Protein AF-A0A940AA32-F1 (afdb_monomer_lite)

Radius of gyration: 19.69 Å; chains: 1; bounding box: 41×37×56 Å

Structure (mmCIF, N/CA/C/O backbone):
data_AF-A0A940AA32-F1
#
_entry.id   AF-A0A940AA32-F1
#
loop_
_atom_site.group_PDB
_atom_site.id
_atom_site.type_symbol
_atom_site.label_atom_id
_atom_site.label_alt_id
_atom_site.label_comp_id
_atom_site.label_asym_id
_atom_site.label_entity_id
_atom_site.label_seq_id
_atom_site.pdbx_PDB_ins_code
_atom_site.Cartn_x
_atom_site.Cartn_y
_atom_site.Cartn_z
_atom_site.occupancy
_atom_site.B_iso_or_equiv
_atom_site.auth_seq_id
_atom_site.auth_comp_id
_atom_site.auth_asym_id
_atom_site.auth_atom_id
_atom_site.pdbx_PDB_model_num
ATOM 1 N N . MET A 1 1 ? -14.602 9.322 -2.492 1.00 77.50 1 MET A N 1
ATOM 2 C CA . MET A 1 1 ? -15.240 8.153 -1.862 1.00 77.50 1 MET A CA 1
ATOM 3 C C . MET A 1 1 ? -14.133 7.154 -1.514 1.00 77.50 1 MET A C 1
ATOM 5 O O . MET A 1 1 ? -13.123 7.140 -2.214 1.00 77.50 1 MET A O 1
ATOM 9 N N . TYR A 1 2 ? -14.212 6.485 -0.359 1.00 89.62 2 TYR A N 1
ATOM 10 C CA . TYR A 1 2 ? -13.129 5.637 0.183 1.00 89.62 2 TYR A CA 1
ATOM 11 C C . TYR A 1 2 ? -13.201 4.171 -0.267 1.00 89.62 2 TYR A C 1
ATOM 13 O O . TYR A 1 2 ? -12.246 3.423 -0.088 1.00 89.62 2 TYR A O 1
ATOM 21 N N . ASP A 1 3 ? -14.298 3.790 -0.909 1.00 86.25 3 ASP A N 1
ATOM 22 C CA . ASP A 1 3 ? -14.577 2.501 -1.546 1.00 86.25 3 ASP A CA 1
ATOM 23 C C . ASP A 1 3 ? -13.432 1.971 -2.428 1.00 86.25 3 ASP A C 1
ATOM 25 O O . ASP A 1 3 ? -13.177 0.767 -2.451 1.00 86.25 3 ASP A O 1
ATOM 29 N N . ALA A 1 4 ? -12.670 2.855 -3.081 1.00 89.25 4 ALA A N 1
ATOM 30 C CA . ALA A 1 4 ? -11.488 2.476 -3.857 1.00 89.25 4 ALA A CA 1
ATOM 31 C C . ALA A 1 4 ? -10.455 1.661 -3.051 1.00 89.25 4 ALA A C 1
ATOM 33 O O . ALA A 1 4 ? -9.760 0.831 -3.636 1.00 89.25 4 ALA A O 1
ATOM 34 N N . TYR A 1 5 ? -10.375 1.843 -1.726 1.00 92.25 5 TYR A N 1
ATOM 35 C CA . TYR A 1 5 ? -9.476 1.070 -0.863 1.00 92.25 5 TYR A CA 1
ATOM 36 C C . TYR A 1 5 ? -9.793 -0.429 -0.841 1.00 92.25 5 TYR A C 1
ATOM 38 O O . TYR A 1 5 ? -8.876 -1.228 -0.678 1.00 92.25 5 TYR A O 1
ATOM 46 N N . LEU A 1 6 ? -11.046 -0.834 -1.080 1.00 92.50 6 LEU A N 1
ATOM 47 C CA . LEU A 1 6 ? -11.431 -2.251 -1.097 1.00 92.50 6 LEU A CA 1
ATOM 48 C C . LEU A 1 6 ? -10.811 -3.028 -2.260 1.00 92.50 6 LEU A C 1
ATOM 50 O O . LEU A 1 6 ? -10.697 -4.250 -2.180 1.00 92.50 6 LEU A O 1
ATOM 54 N N . LYS A 1 7 ? -10.370 -2.327 -3.313 1.00 89.31 7 LYS A N 1
ATOM 55 C CA . LYS A 1 7 ? -9.638 -2.924 -4.437 1.00 89.31 7 LYS A CA 1
ATOM 56 C C . LYS A 1 7 ? -8.222 -3.354 -4.042 1.00 89.31 7 LYS A C 1
ATOM 58 O O . LYS A 1 7 ? -7.662 -4.241 -4.675 1.00 89.31 7 LYS A O 1
ATOM 63 N N . TYR A 1 8 ? -7.649 -2.755 -2.998 1.00 90.56 8 TYR A N 1
ATOM 64 C CA . TYR A 1 8 ? -6.286 -3.026 -2.541 1.00 90.56 8 TYR A CA 1
ATOM 65 C C . TYR A 1 8 ? -6.293 -4.003 -1.361 1.00 90.56 8 TYR A C 1
ATOM 67 O O . TYR A 1 8 ? -5.954 -3.655 -0.233 1.00 90.56 8 TYR A O 1
ATOM 75 N N . ASN A 1 9 ? -6.676 -5.247 -1.643 1.00 91.00 9 ASN A N 1
ATOM 76 C CA . ASN A 1 9 ? -6.773 -6.344 -0.671 1.00 91.00 9 ASN A CA 1
ATOM 77 C C . ASN A 1 9 ? -5.493 -6.589 0.155 1.00 91.00 9 ASN A C 1
ATOM 79 O O . ASN A 1 9 ? -5.583 -6.972 1.307 1.00 91.00 9 ASN A O 1
ATOM 83 N N . HIS A 1 10 ? -4.310 -6.343 -0.395 1.00 90.25 10 HIS A N 1
ATOM 84 C CA . HIS A 1 10 ? -3.024 -6.510 0.285 1.00 90.25 10 HIS A CA 1
ATOM 85 C C . HIS A 1 10 ? -2.717 -5.441 1.348 1.00 90.25 10 HIS A C 1
ATOM 87 O O . HIS A 1 10 ? -1.740 -5.584 2.084 1.00 90.25 10 HIS A O 1
ATOM 93 N N . ILE A 1 11 ? -3.513 -4.369 1.440 1.00 93.12 11 ILE A N 1
ATOM 94 C CA . ILE A 1 11 ? -3.323 -3.318 2.442 1.00 93.12 11 ILE A CA 1
ATOM 95 C C . ILE A 1 11 ? -4.120 -3.684 3.701 1.00 93.12 11 ILE A C 1
ATOM 97 O O . ILE A 1 11 ? -5.337 -3.856 3.626 1.00 93.12 11 ILE A O 1
ATOM 101 N N . PRO A 1 12 ? -3.477 -3.767 4.878 1.00 95.38 12 PRO A N 1
ATOM 102 C CA . PRO A 1 12 ? -4.175 -4.113 6.105 1.00 95.38 12 PRO A CA 1
ATOM 103 C C . PRO A 1 12 ? -5.133 -3.001 6.547 1.00 95.38 12 PRO A C 1
ATOM 105 O O . PRO A 1 12 ? -4.855 -1.808 6.379 1.00 95.38 12 PRO A O 1
ATOM 108 N N . LEU A 1 13 ? -6.224 -3.405 7.208 1.00 96.12 13 LEU A N 1
ATOM 109 C CA . LEU A 1 13 ? -7.240 -2.519 7.787 1.00 96.12 13 LEU A CA 1
ATOM 110 C C . LEU A 1 13 ? -6.627 -1.314 8.509 1.00 96.12 13 LEU A C 1
ATOM 112 O O . LEU A 1 13 ? -7.040 -0.179 8.274 1.00 96.12 13 LEU A O 1
ATOM 116 N N . GLY A 1 14 ? -5.677 -1.561 9.414 1.00 97.06 14 GLY A N 1
ATOM 117 C CA . GLY A 1 14 ? -5.129 -0.532 10.289 1.00 97.06 14 GLY A CA 1
ATOM 118 C C . GLY A 1 14 ? -4.463 0.609 9.523 1.00 97.06 14 GLY A C 1
ATOM 119 O O . GLY A 1 14 ? -4.640 1.770 9.886 1.00 97.06 14 GLY A O 1
ATOM 120 N N . ALA A 1 15 ? -3.790 0.298 8.409 1.00 97.00 15 ALA A N 1
ATOM 121 C CA . ALA A 1 15 ? -3.176 1.302 7.543 1.00 97.00 15 ALA A CA 1
ATOM 122 C C . ALA A 1 15 ? -4.234 2.147 6.814 1.00 97.00 15 ALA A C 1
ATOM 124 O O . ALA A 1 15 ? -4.102 3.369 6.728 1.00 97.00 15 ALA A O 1
ATOM 125 N N . ILE A 1 16 ? -5.309 1.511 6.333 1.00 97.38 16 ILE A N 1
ATOM 126 C CA . ILE A 1 16 ? -6.440 2.203 5.694 1.00 97.38 16 ILE A CA 1
ATOM 127 C C . ILE A 1 16 ? -7.118 3.136 6.704 1.00 97.38 16 ILE A C 1
ATOM 129 O O . ILE A 1 16 ? -7.319 4.317 6.420 1.00 97.38 16 ILE A O 1
ATOM 133 N N . LEU A 1 17 ? -7.425 2.627 7.900 1.00 97.75 17 LEU A N 1
ATOM 134 C CA . LEU A 1 17 ? -8.060 3.394 8.969 1.00 97.75 17 L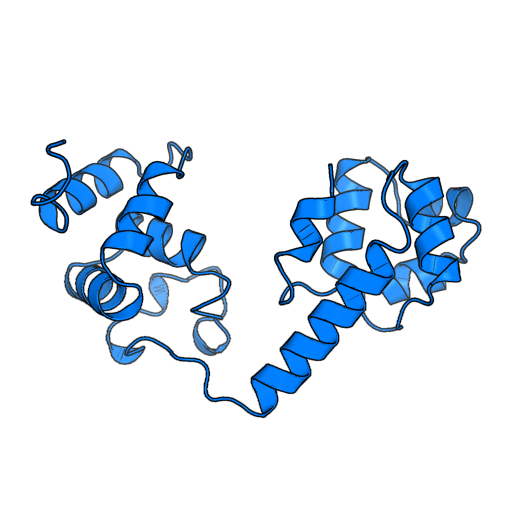EU A CA 1
ATOM 135 C C . LEU A 1 17 ? -7.213 4.602 9.376 1.00 97.75 17 LEU A C 1
ATOM 137 O O . LEU A 1 17 ? -7.738 5.711 9.481 1.00 97.75 17 LEU A O 1
ATOM 141 N N . ASP A 1 18 ? -5.907 4.414 9.569 1.00 97.88 18 ASP A N 1
ATOM 142 C CA . ASP A 1 18 ? -5.018 5.498 9.981 1.00 97.88 18 ASP A CA 1
ATOM 143 C C . ASP A 1 18 ? -4.869 6.576 8.898 1.00 97.88 18 ASP A C 1
ATOM 145 O O . ASP A 1 18 ? -4.899 7.778 9.192 1.00 97.88 18 ASP A O 1
ATOM 149 N N . ARG A 1 19 ? -4.807 6.154 7.628 1.00 97.06 19 ARG A N 1
ATOM 150 C CA . ARG A 1 19 ? -4.764 7.056 6.474 1.00 97.06 19 ARG A CA 1
ATOM 151 C C . ARG A 1 19 ? -6.035 7.893 6.359 1.00 97.06 19 ARG A C 1
ATOM 153 O O . ARG A 1 19 ? -5.932 9.109 6.193 1.00 97.06 19 ARG A O 1
ATOM 160 N N . ILE A 1 20 ? -7.208 7.265 6.450 1.00 97.00 20 ILE A N 1
ATOM 161 C CA . ILE A 1 20 ? -8.503 7.954 6.356 1.00 97.00 20 ILE A CA 1
ATOM 162 C C . ILE A 1 20 ? -8.673 8.912 7.534 1.00 97.00 20 ILE A C 1
ATOM 164 O O . ILE A 1 20 ? -8.908 10.094 7.317 1.00 97.00 20 ILE A O 1
ATOM 168 N N . ARG A 1 21 ? -8.458 8.447 8.770 1.00 96.75 21 ARG A N 1
ATOM 169 C CA . ARG A 1 21 ? -8.549 9.282 9.977 1.00 96.75 21 ARG A CA 1
ATOM 170 C C . ARG A 1 21 ? -7.672 10.535 9.876 1.00 96.75 21 ARG A C 1
ATOM 172 O O . ARG A 1 21 ? -8.116 11.624 10.226 1.00 96.75 21 ARG A O 1
ATOM 179 N N . THR A 1 22 ? -6.435 10.381 9.403 1.00 96.62 22 THR A N 1
ATOM 180 C CA . THR A 1 22 ? -5.492 11.498 9.240 1.00 96.62 22 THR A CA 1
ATOM 181 C C . THR A 1 22 ? -5.941 12.466 8.148 1.00 96.62 22 THR A C 1
ATOM 183 O O . THR A 1 22 ? -5.835 13.677 8.330 1.00 96.62 22 THR A O 1
ATOM 186 N N . LYS A 1 23 ? -6.477 11.951 7.035 1.00 95.75 23 LYS A N 1
ATOM 187 C CA . LYS A 1 23 ? -7.042 12.771 5.956 1.00 95.75 23 LYS A CA 1
ATOM 188 C C . LYS A 1 23 ? -8.285 13.549 6.402 1.00 95.75 23 LYS A C 1
ATOM 190 O O . LYS A 1 23 ? -8.451 14.685 5.989 1.00 95.75 23 LYS A O 1
ATOM 195 N N . GLU A 1 24 ? -9.098 12.965 7.278 1.00 94.44 24 GLU A N 1
ATOM 196 C CA . GLU A 1 24 ? -10.241 13.623 7.929 1.00 94.44 24 GLU A CA 1
ATOM 197 C C . GLU A 1 24 ? -9.830 14.507 9.124 1.00 94.44 24 GLU A C 1
ATOM 199 O O . GLU A 1 24 ? -10.678 14.989 9.872 1.00 94.44 24 GLU A O 1
ATOM 204 N N . HIS A 1 25 ? -8.524 14.712 9.341 1.00 95.44 25 HIS A N 1
ATOM 205 C CA . HIS A 1 25 ? -7.970 15.536 10.419 1.00 95.44 25 HIS A CA 1
ATOM 206 C C . HIS A 1 25 ? -8.423 15.136 11.835 1.00 95.44 25 HIS A C 1
ATOM 208 O O . HIS A 1 25 ? -8.412 15.950 12.758 1.00 95.44 25 HIS A O 1
ATOM 214 N N . LEU A 1 26 ? -8.790 13.870 12.046 1.00 95.75 26 LEU A N 1
ATOM 215 C CA . LEU A 1 26 ? -9.194 13.373 13.359 1.00 95.75 26 LEU A CA 1
ATOM 216 C C . LEU A 1 26 ? -7.993 12.805 14.101 1.00 95.75 26 LEU A C 1
ATOM 218 O O . LEU A 1 26 ? -7.171 12.114 13.513 1.00 95.75 26 LEU A O 1
ATOM 222 N N . SER A 1 27 ? -7.901 13.011 15.414 1.00 97.81 27 SER A N 1
ATOM 223 C CA . SER A 1 27 ? -6.990 12.229 16.263 1.00 97.81 27 SER A CA 1
ATOM 224 C C . SER A 1 27 ? -7.591 10.848 16.573 1.00 97.81 27 SER A C 1
ATOM 226 O O . SER A 1 27 ? -8.795 10.643 16.430 1.00 97.81 27 SER A O 1
ATOM 228 N N . GLN A 1 28 ? -6.789 9.882 17.037 1.00 98.00 28 GLN A N 1
ATOM 229 C CA . GLN A 1 28 ? -7.333 8.595 17.508 1.00 98.00 28 GLN A CA 1
ATOM 230 C C . GLN A 1 28 ? -8.306 8.774 18.689 1.00 98.00 28 GLN A C 1
ATOM 232 O O . GLN A 1 28 ? -9.285 8.041 18.800 1.00 98.00 28 GLN A O 1
ATOM 237 N N . ARG A 1 29 ? -8.059 9.772 19.553 1.00 98.06 29 ARG A N 1
ATOM 238 C CA . ARG A 1 29 ? -8.946 10.129 20.673 1.00 98.06 29 ARG A CA 1
ATOM 239 C C . ARG A 1 29 ? -10.271 10.705 20.186 1.00 98.06 29 ARG A C 1
ATOM 241 O O . ARG A 1 29 ? -11.318 10.310 20.679 1.00 98.06 29 ARG A O 1
ATOM 248 N N . GLU A 1 30 ? -10.217 11.585 19.194 1.00 98.12 30 GLU A N 1
ATOM 249 C CA . GLU A 1 30 ? -11.412 12.175 18.590 1.00 98.12 30 GLU A CA 1
ATOM 250 C C . GLU A 1 30 ? -12.253 11.111 17.875 1.00 98.12 30 GLU A C 1
ATOM 252 O O . GLU A 1 30 ? -13.466 11.038 18.052 1.00 98.12 30 GLU A O 1
ATOM 257 N N . LEU A 1 31 ? -11.603 10.215 17.128 1.00 98.19 31 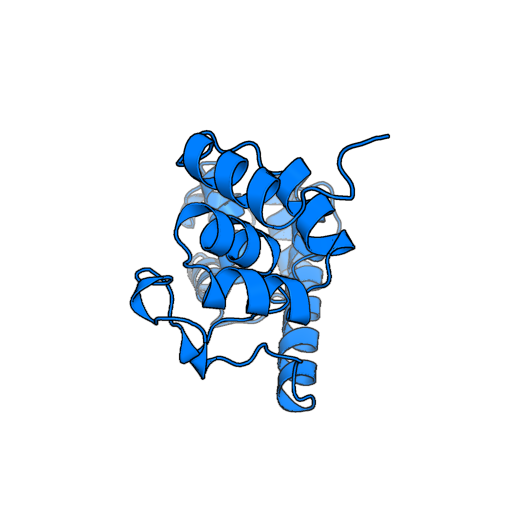LEU A N 1
ATOM 258 C CA . LEU A 1 31 ? -12.278 9.093 16.481 1.00 98.19 31 LEU A CA 1
ATOM 259 C C . LEU A 1 31 ? -12.935 8.152 17.505 1.00 98.19 31 LEU A C 1
ATOM 261 O O . LEU A 1 31 ? -14.064 7.703 17.295 1.00 98.19 31 LEU A O 1
ATOM 265 N N . ALA A 1 32 ? -12.255 7.874 18.620 1.00 98.50 32 ALA A N 1
ATOM 266 C CA . ALA A 1 32 ? -12.804 7.100 19.731 1.00 98.50 32 ALA A CA 1
ATOM 267 C C . ALA A 1 32 ? -14.063 7.763 20.313 1.00 98.50 32 ALA A C 1
ATOM 269 O O . ALA A 1 32 ? -15.087 7.099 20.469 1.00 98.50 32 ALA A O 1
ATOM 270 N N . LEU A 1 33 ? -14.017 9.078 20.553 1.00 98.25 33 LEU A N 1
ATOM 271 C CA . LEU A 1 33 ? -15.152 9.851 21.059 1.00 98.25 33 LEU A CA 1
ATOM 272 C C . LEU A 1 33 ? -16.352 9.788 20.101 1.00 98.25 33 LEU A C 1
ATOM 274 O O . LEU A 1 33 ? -17.448 9.422 20.520 1.00 98.25 33 LEU A O 1
ATOM 278 N N . ARG A 1 34 ? -16.142 10.065 18.808 1.00 98.06 34 ARG A N 1
ATOM 279 C CA . ARG A 1 34 ? -17.215 10.091 17.793 1.00 98.06 34 ARG A CA 1
ATOM 280 C C . ARG A 1 34 ? -17.850 8.729 17.533 1.00 98.06 34 ARG A C 1
ATOM 282 O O . ARG A 1 34 ? -19.056 8.637 17.329 1.00 98.06 34 ARG A O 1
ATOM 289 N N . SER A 1 35 ? -17.044 7.670 17.520 1.00 97.75 35 SER A N 1
ATOM 290 C CA . SER A 1 35 ? -17.532 6.300 17.303 1.00 97.75 35 SER A CA 1
ATOM 291 C C . SER A 1 35 ? -18.092 5.661 18.581 1.00 97.75 35 SER A C 1
ATOM 293 O O . SER A 1 35 ? -18.796 4.648 18.521 1.00 97.75 35 SER A O 1
ATOM 295 N N . GLY A 1 36 ? -17.769 6.215 19.754 1.00 98.06 36 GLY A N 1
ATOM 296 C CA . GLY A 1 36 ? -18.001 5.618 21.072 1.00 98.06 36 GLY A CA 1
ATOM 297 C C . GLY A 1 36 ? -17.196 4.332 21.316 1.00 98.06 36 GLY A C 1
ATOM 298 O O . GLY A 1 36 ? -17.549 3.534 22.189 1.00 98.06 36 GLY A O 1
ATOM 299 N N . ILE A 1 37 ? -16.170 4.071 20.504 1.00 98.19 37 ILE A N 1
ATOM 300 C CA . ILE A 1 37 ? -15.277 2.921 20.650 1.00 98.19 37 ILE A CA 1
ATOM 301 C C . ILE A 1 37 ? -14.135 3.322 21.593 1.00 98.19 37 ILE A C 1
ATOM 303 O O . ILE A 1 37 ? -13.542 4.379 21.390 1.00 98.19 37 ILE A O 1
ATOM 307 N N . PRO A 1 38 ? -13.759 2.499 22.591 1.00 98.31 38 PRO A N 1
ATOM 308 C CA . PRO A 1 38 ? -12.651 2.830 23.484 1.00 98.31 38 PRO A CA 1
ATOM 309 C C . PRO A 1 38 ? -11.349 3.106 22.725 1.00 98.31 38 PRO A C 1
ATOM 311 O O . PRO A 1 38 ? -11.001 2.368 21.801 1.00 98.31 38 PRO A O 1
ATOM 314 N N . TYR A 1 39 ? -10.589 4.115 23.161 1.00 97.81 39 TYR A N 1
ATOM 315 C CA . TYR A 1 39 ? -9.317 4.496 22.537 1.00 97.81 39 TYR A CA 1
ATOM 316 C C . TYR A 1 39 ? -8.359 3.311 22.368 1.00 97.81 39 TYR A C 1
ATOM 318 O O . TYR A 1 39 ? -7.770 3.159 21.301 1.00 97.81 39 TYR A O 1
ATOM 326 N N . GLN A 1 40 ? -8.235 2.434 23.376 1.00 98.00 40 GLN A N 1
ATOM 327 C CA . GLN A 1 40 ? -7.364 1.257 23.270 1.00 98.00 40 GLN A CA 1
ATOM 328 C C . GLN A 1 40 ? -7.762 0.371 22.084 1.00 98.00 40 GLN A C 1
ATOM 330 O O . GLN A 1 40 ? -6.900 -0.135 21.375 1.00 98.00 40 GLN A O 1
ATOM 335 N N . ARG A 1 41 ? -9.068 0.242 21.823 1.00 97.88 41 ARG A N 1
ATOM 336 C CA . ARG A 1 41 ? -9.586 -0.561 20.718 1.00 97.88 41 ARG A CA 1
ATOM 337 C C . ARG A 1 41 ? -9.314 0.100 19.364 1.00 97.88 41 ARG A C 1
ATOM 339 O O . ARG A 1 41 ? -8.914 -0.601 18.444 1.00 97.88 41 ARG A O 1
ATOM 346 N N . ILE A 1 42 ? -9.454 1.425 19.260 1.00 98.25 42 ILE A N 1
ATOM 347 C CA . ILE A 1 42 ? -9.038 2.184 18.065 1.00 98.25 42 ILE A CA 1
ATOM 348 C C . ILE A 1 42 ? -7.544 1.986 17.790 1.00 98.25 42 ILE A C 1
ATOM 350 O O . ILE A 1 42 ? -7.161 1.667 16.665 1.00 98.25 42 ILE A O 1
ATOM 354 N N . ASN A 1 43 ? -6.710 2.122 18.822 1.00 98.12 43 ASN A N 1
ATOM 355 C CA . ASN A 1 43 ? -5.268 1.923 18.718 1.00 98.12 43 ASN A CA 1
ATOM 356 C C . ASN A 1 43 ? -4.922 0.491 18.275 1.00 98.12 43 ASN A C 1
ATOM 358 O O . ASN A 1 43 ? -4.058 0.302 17.425 1.00 98.12 43 ASN A O 1
ATOM 362 N N . ASP A 1 44 ? -5.616 -0.520 18.801 1.00 98.12 44 ASP A N 1
ATOM 363 C CA . ASP A 1 44 ? -5.408 -1.915 18.404 1.00 98.12 44 ASP A CA 1
ATOM 364 C C . ASP A 1 44 ? -5.855 -2.210 16.970 1.00 98.12 44 ASP A C 1
ATOM 366 O O . ASP A 1 44 ? -5.207 -3.014 16.299 1.00 98.12 44 ASP A O 1
ATOM 370 N N . PHE A 1 45 ? -6.919 -1.562 16.484 1.00 98.12 45 PHE A N 1
ATOM 371 C CA . PHE A 1 45 ? -7.319 -1.655 15.078 1.00 98.12 45 PHE A CA 1
ATOM 372 C C . PHE A 1 45 ? -6.256 -1.044 14.160 1.00 98.12 45 PHE A C 1
ATOM 374 O O . PHE A 1 45 ? -5.845 -1.682 13.196 1.00 98.12 45 PHE A O 1
ATOM 381 N N . ILE A 1 46 ? -5.752 0.151 14.488 1.00 97.44 46 ILE A N 1
ATOM 382 C CA . ILE A 1 46 ? -4.695 0.827 13.715 1.00 97.44 46 ILE A CA 1
ATOM 383 C C . ILE A 1 46 ? -3.397 0.010 13.716 1.00 97.44 46 ILE A C 1
ATOM 385 O O . ILE A 1 46 ? -2.769 -0.166 12.676 1.00 97.44 46 ILE A O 1
ATOM 389 N N . ALA A 1 47 ? -3.027 -0.553 14.866 1.00 96.94 47 ALA A N 1
ATOM 390 C CA . ALA A 1 47 ? -1.848 -1.403 15.004 1.00 96.94 47 ALA A CA 1
ATOM 391 C C . ALA A 1 47 ? -2.039 -2.829 14.447 1.00 96.94 47 ALA A C 1
ATOM 393 O O . ALA A 1 47 ? -1.133 -3.648 14.580 1.00 96.94 47 ALA A O 1
ATOM 394 N N . ASN A 1 48 ? -3.201 -3.158 13.866 1.00 95.56 48 ASN A N 1
ATOM 395 C CA . ASN A 1 48 ? -3.569 -4.503 13.402 1.00 95.56 48 ASN A CA 1
ATOM 396 C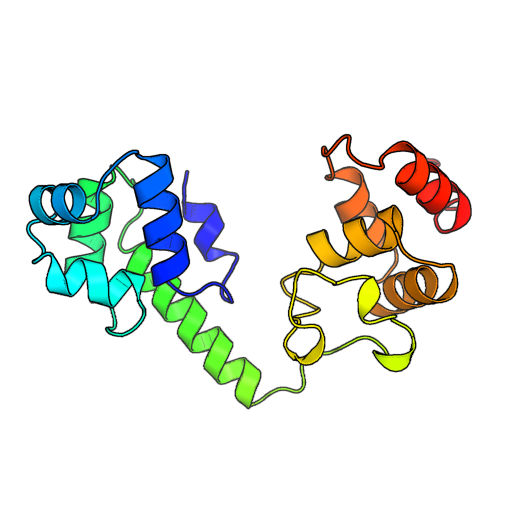 C . ASN A 1 48 ? -3.441 -5.606 14.477 1.00 95.56 48 ASN A C 1
ATOM 398 O O . ASN A 1 48 ? -3.300 -6.783 14.157 1.00 95.56 48 ASN A O 1
ATOM 402 N N . ARG A 1 49 ? -3.519 -5.247 15.766 1.00 95.69 49 ARG A N 1
ATOM 403 C CA . ARG A 1 49 ? -3.468 -6.195 16.896 1.00 95.69 49 ARG A CA 1
ATOM 404 C C . ARG A 1 49 ? -4.823 -6.814 17.217 1.00 95.69 49 ARG A C 1
ATOM 406 O O . ARG A 1 49 ? -4.901 -7.784 17.967 1.00 95.69 49 ARG A O 1
ATOM 413 N N . ARG A 1 50 ? -5.905 -6.244 16.684 1.00 95.88 50 ARG A N 1
ATOM 414 C CA . ARG A 1 50 ? -7.267 -6.727 16.900 1.00 95.88 50 ARG A CA 1
ATOM 415 C C . ARG A 1 50 ? -8.069 -6.686 15.611 1.00 95.88 50 ARG A C 1
ATOM 417 O O . ARG A 1 50 ? -8.012 -5.716 14.864 1.00 95.88 50 ARG A O 1
ATOM 424 N N . ARG A 1 51 ? -8.872 -7.730 15.410 1.00 96.62 51 ARG A N 1
ATOM 425 C CA . ARG A 1 51 ? -9.851 -7.800 14.327 1.00 96.62 51 ARG A CA 1
ATOM 426 C C . ARG A 1 51 ? -11.056 -6.902 14.610 1.00 96.62 51 ARG A C 1
ATOM 428 O O . ARG A 1 51 ? -11.540 -6.859 15.742 1.00 96.62 51 ARG A O 1
ATOM 435 N N . ILE A 1 52 ? -11.553 -6.216 13.590 1.00 97.19 52 ILE A N 1
ATOM 436 C CA . ILE A 1 52 ? -12.774 -5.422 13.662 1.00 97.19 52 ILE A CA 1
ATOM 437 C C . ILE A 1 52 ? -14.007 -6.318 13.508 1.00 97.19 52 ILE A C 1
ATOM 439 O O . ILE A 1 52 ? -14.003 -7.290 12.755 1.00 97.19 52 ILE A O 1
ATOM 443 N N . SER A 1 53 ? -15.072 -5.993 14.237 1.00 97.94 53 SER A N 1
ATOM 444 C CA . SER A 1 53 ? -16.397 -6.588 14.040 1.00 97.94 53 SER A CA 1
ATOM 445 C C . SER A 1 53 ? -17.247 -5.705 13.116 1.00 97.94 53 SER A C 1
ATOM 447 O O . SER A 1 53 ? -16.990 -4.499 13.054 1.00 97.94 53 SER A O 1
ATOM 449 N N . PRO A 1 54 ? -18.300 -6.242 12.470 1.00 98.06 54 PRO A N 1
ATOM 450 C CA . PRO A 1 54 ? -19.226 -5.436 11.669 1.00 98.06 54 PRO A CA 1
ATOM 451 C C . PRO A 1 54 ? -19.817 -4.250 12.446 1.00 98.06 54 PRO A C 1
ATOM 453 O O . PRO A 1 54 ? -19.888 -3.143 11.928 1.00 98.06 54 PRO A O 1
ATOM 456 N N . GLU A 1 55 ? -20.151 -4.439 13.727 1.00 98.12 55 GLU A N 1
ATOM 457 C CA . GLU A 1 55 ? -20.663 -3.362 14.585 1.00 98.12 55 GLU A CA 1
ATOM 458 C C . GLU A 1 55 ? -19.646 -2.222 14.764 1.00 98.12 55 GLU A C 1
ATOM 460 O O . GLU A 1 55 ? -19.983 -1.051 14.591 1.00 98.12 55 GLU A O 1
ATOM 465 N N . ASN A 1 56 ? -18.384 -2.541 15.084 1.00 98.19 56 ASN A N 1
ATOM 466 C CA . ASN A 1 56 ? -17.350 -1.511 15.220 1.00 98.19 56 ASN A CA 1
ATOM 467 C C . ASN A 1 56 ? -17.046 -0.846 13.868 1.00 98.19 56 ASN A C 1
ATOM 469 O O . ASN A 1 56 ? -16.761 0.347 13.852 1.00 98.19 56 ASN A O 1
ATOM 473 N N . SER A 1 57 ? -17.152 -1.586 12.758 1.00 98.19 57 SER A N 1
ATOM 474 C CA . SER A 1 57 ? -17.072 -1.045 11.395 1.00 98.19 57 SER A CA 1
ATOM 475 C C . SER A 1 57 ? -18.104 0.068 11.209 1.00 98.19 57 SER A C 1
ATOM 477 O O . SER A 1 57 ? -17.720 1.226 11.052 1.00 98.19 57 SER A O 1
ATOM 479 N N . LEU A 1 58 ? -19.394 -0.245 11.396 1.00 98.38 58 LEU A N 1
ATOM 480 C CA . LEU A 1 58 ? -20.506 0.701 11.213 1.00 98.38 58 LEU A CA 1
ATOM 481 C C . LEU A 1 58 ? -20.349 1.961 12.066 1.00 98.38 58 LEU A C 1
ATOM 483 O O . LEU A 1 58 ? -20.647 3.074 11.630 1.00 98.38 58 LEU A O 1
ATOM 487 N N . ARG A 1 59 ? -19.843 1.799 13.291 1.00 98.38 59 ARG A N 1
ATOM 488 C CA . ARG A 1 59 ? -19.570 2.916 14.201 1.00 98.38 59 ARG A CA 1
ATOM 489 C C . ARG A 1 59 ? -18.429 3.807 13.707 1.00 98.38 59 ARG A C 1
ATOM 491 O O . ARG A 1 59 ? -18.531 5.026 13.839 1.00 98.38 59 ARG A O 1
ATOM 498 N N . LEU A 1 60 ? -17.365 3.231 13.145 1.00 98.06 60 LEU A N 1
ATOM 499 C CA . LEU A 1 60 ? -16.275 3.992 12.528 1.00 98.06 60 LEU A CA 1
ATOM 500 C C . LEU A 1 60 ? -16.729 4.701 11.255 1.00 98.06 60 LEU A C 1
ATOM 502 O O . LEU A 1 60 ? -16.420 5.877 11.087 1.00 98.06 60 LEU A O 1
ATOM 506 N N . GLU A 1 61 ? -17.476 4.020 10.387 1.00 97.44 61 GLU A N 1
ATOM 507 C CA . GLU A 1 61 ? -18.002 4.605 9.150 1.00 97.44 61 GLU A CA 1
ATOM 508 C C . GLU A 1 61 ? -18.899 5.806 9.444 1.00 97.44 61 GLU A C 1
ATOM 510 O O . GLU A 1 61 ? -18.678 6.885 8.894 1.00 97.44 61 GLU A O 1
ATOM 515 N N . LYS A 1 62 ? -19.820 5.673 10.406 1.00 96.62 62 LYS A N 1
ATOM 516 C CA . LYS A 1 62 ? -20.652 6.789 10.869 1.00 96.62 62 LYS A CA 1
ATOM 517 C C . LYS A 1 62 ? -19.815 7.947 11.426 1.00 96.62 62 LYS A C 1
ATOM 519 O O . LYS A 1 62 ? -20.102 9.101 11.127 1.00 96.62 62 LYS A O 1
ATOM 524 N N . ALA A 1 63 ? -18.783 7.656 12.221 1.00 97.00 63 ALA A N 1
ATOM 525 C CA . ALA A 1 63 ? -17.913 8.675 12.816 1.00 97.00 63 ALA A CA 1
ATOM 526 C C . ALA A 1 63 ? -17.037 9.418 11.789 1.00 97.00 63 ALA A C 1
ATOM 528 O O . ALA A 1 63 ? -16.668 10.571 12.022 1.00 97.00 63 ALA A O 1
ATOM 529 N N . LEU A 1 64 ? -16.701 8.756 10.679 1.00 96.19 64 LEU A N 1
ATOM 530 C CA . LEU A 1 64 ? -15.867 9.271 9.590 1.00 96.19 64 LEU A CA 1
ATOM 531 C C . LEU A 1 64 ? -16.684 9.809 8.403 1.00 96.19 64 LEU A C 1
ATOM 533 O O . LEU A 1 64 ? -16.094 10.237 7.417 1.00 96.19 64 LEU A O 1
ATOM 537 N N . GLY A 1 65 ? -18.021 9.774 8.471 1.00 94.44 65 GLY A N 1
ATOM 538 C CA . GLY A 1 65 ? -18.889 10.211 7.372 1.00 94.44 65 GLY A CA 1
ATOM 539 C C . GLY A 1 65 ? -18.767 9.344 6.114 1.00 94.44 65 GLY A C 1
ATOM 540 O O . GLY A 1 65 ? -18.926 9.840 5.001 1.00 94.44 65 GLY A O 1
ATOM 541 N N . ILE A 1 66 ? -18.441 8.060 6.273 1.00 95.12 66 ILE A N 1
ATOM 542 C CA . ILE A 1 66 ? -18.291 7.118 5.162 1.00 95.12 66 ILE A CA 1
ATOM 543 C C . ILE A 1 66 ? -19.658 6.524 4.834 1.00 95.12 66 ILE A C 1
ATOM 545 O O . ILE A 1 66 ? -20.203 5.740 5.608 1.00 95.12 66 ILE A O 1
ATOM 549 N N . ASP A 1 67 ? -20.176 6.853 3.655 1.00 94.00 67 ASP A N 1
ATOM 550 C CA . ASP A 1 67 ? -21.398 6.260 3.107 1.00 94.00 67 ASP A CA 1
ATOM 551 C C . ASP A 1 67 ? -21.090 4.933 2.390 1.00 94.00 67 ASP A C 1
ATOM 553 O O . ASP A 1 67 ? -21.146 4.813 1.167 1.00 94.00 67 ASP A O 1
ATOM 557 N N . PHE A 1 68 ? -20.621 3.951 3.163 1.00 93.69 68 PHE A N 1
ATOM 558 C CA . PHE A 1 68 ? -20.368 2.589 2.697 1.00 93.69 68 PHE A CA 1
ATOM 559 C C . PHE A 1 68 ? -20.511 1.615 3.868 1.00 93.69 68 PHE A C 1
ATOM 561 O O . PHE A 1 68 ? -19.787 1.699 4.861 1.00 93.69 68 PHE A O 1
ATOM 568 N N . GLN A 1 69 ? -21.435 0.665 3.751 1.00 94.62 69 GLN A N 1
ATOM 569 C CA . GLN A 1 69 ? -21.771 -0.240 4.844 1.00 94.62 69 GLN A CA 1
ATOM 570 C C . GLN A 1 69 ? -20.652 -1.255 5.123 1.00 94.62 69 GLN A C 1
ATOM 572 O O . GLN A 1 69 ? -20.237 -1.998 4.231 1.00 94.62 69 GLN A O 1
ATOM 577 N N . CYS A 1 70 ? -20.210 -1.341 6.384 1.00 95.94 70 CYS A N 1
ATOM 578 C CA . CYS A 1 70 ? -19.202 -2.305 6.838 1.00 95.94 70 CYS A CA 1
ATOM 579 C C . CYS A 1 70 ? -17.882 -2.219 6.049 1.00 95.94 70 CYS A C 1
ATOM 581 O O . CYS A 1 70 ? -17.210 -3.232 5.843 1.00 95.94 70 CYS A O 1
ATOM 583 N N . PHE A 1 71 ? -17.523 -1.020 5.588 1.00 97.38 71 PHE A N 1
ATOM 584 C CA . PHE A 1 71 ? -16.324 -0.751 4.795 1.00 97.38 71 PHE A CA 1
ATOM 585 C C . PHE A 1 71 ? -15.059 -1.354 5.417 1.00 97.38 71 PHE A C 1
ATOM 587 O O . PHE A 1 71 ? -14.334 -2.107 4.765 1.00 97.38 71 PHE A O 1
ATOM 594 N N . PHE A 1 72 ? -14.801 -1.059 6.691 1.00 97.88 72 PHE A N 1
ATOM 595 C CA . PHE A 1 72 ? -13.602 -1.530 7.379 1.00 97.88 72 PHE A CA 1
ATOM 596 C C . PHE A 1 72 ? -13.610 -3.052 7.564 1.00 97.88 72 PHE A C 1
ATOM 598 O O . PHE A 1 72 ? -12.590 -3.708 7.362 1.00 97.88 72 PHE A O 1
ATOM 605 N N . TYR A 1 73 ? -14.761 -3.642 7.878 1.00 97.94 73 TYR A N 1
ATOM 606 C CA . TYR A 1 73 ? -14.898 -5.090 7.982 1.00 97.94 73 TYR A CA 1
ATOM 607 C C . TYR A 1 73 ? -14.597 -5.786 6.648 1.00 97.94 73 TYR A C 1
ATOM 609 O O . TYR A 1 73 ? -13.816 -6.733 6.626 1.00 97.94 73 TYR A O 1
ATOM 617 N N . GLN A 1 74 ? -15.119 -5.268 5.530 1.00 97.19 74 GLN A N 1
ATOM 618 C CA . GLN A 1 74 ? -14.812 -5.790 4.194 1.00 97.19 74 GLN A CA 1
ATOM 619 C C . GLN A 1 74 ? -13.324 -5.644 3.850 1.00 97.19 74 GLN A C 1
ATOM 621 O O . GLN A 1 74 ? -12.718 -6.591 3.353 1.00 97.19 74 GLN A O 1
ATOM 626 N N . ALA A 1 75 ? -12.710 -4.496 4.161 1.00 97.00 75 ALA A N 1
ATOM 627 C CA . ALA A 1 75 ? -11.275 -4.291 3.958 1.00 97.00 75 ALA A CA 1
ATOM 628 C C . ALA A 1 75 ? -10.444 -5.325 4.733 1.00 97.00 75 ALA A C 1
ATOM 630 O O . ALA A 1 75 ? -9.496 -5.898 4.197 1.00 97.00 75 ALA A O 1
ATOM 631 N N . GLN A 1 76 ? -10.837 -5.612 5.976 1.00 97.12 76 GLN A N 1
ATOM 632 C CA . GLN A 1 76 ? -10.192 -6.641 6.772 1.00 97.12 76 GLN A CA 1
ATOM 633 C C . GLN A 1 76 ? -10.364 -8.039 6.163 1.00 97.12 76 GLN A C 1
ATOM 635 O O . GLN A 1 76 ? -9.374 -8.751 6.015 1.00 97.12 76 GLN A O 1
ATOM 640 N N . THR A 1 77 ? -11.583 -8.421 5.777 1.00 96.81 77 THR A N 1
ATOM 641 C CA . THR A 1 77 ? -11.845 -9.723 5.147 1.00 96.81 77 THR A CA 1
ATOM 642 C C . THR A 1 77 ? -11.042 -9.898 3.859 1.00 96.81 77 THR A C 1
ATOM 644 O O . THR A 1 77 ? -10.442 -10.951 3.649 1.00 96.81 77 THR A O 1
ATOM 647 N N . ASN A 1 78 ? -10.961 -8.861 3.024 1.00 95.69 78 ASN A N 1
ATOM 648 C CA . ASN A 1 78 ? -10.162 -8.889 1.799 1.00 95.69 78 ASN A CA 1
ATOM 649 C C . ASN A 1 78 ? -8.676 -9.127 2.099 1.00 95.69 78 ASN A C 1
ATOM 651 O O . ASN A 1 78 ? -8.033 -9.920 1.409 1.00 95.69 78 ASN A O 1
ATOM 655 N N . TYR A 1 79 ? -8.149 -8.489 3.147 1.00 95.56 79 TYR A N 1
ATOM 656 C CA . TYR A 1 79 ? -6.776 -8.706 3.600 1.00 95.56 79 TYR A CA 1
ATOM 657 C C . TYR A 1 79 ? -6.536 -10.121 4.123 1.00 95.56 79 TYR A C 1
ATOM 659 O O . TYR A 1 79 ? -5.518 -10.733 3.800 1.00 95.56 79 TYR A O 1
ATOM 667 N N . ASP A 1 80 ? -7.486 -10.689 4.860 1.00 94.88 80 ASP A N 1
ATOM 668 C CA . ASP A 1 80 ? -7.381 -12.070 5.337 1.00 94.88 80 ASP A CA 1
ATOM 669 C C . ASP A 1 80 ? -7.314 -13.070 4.185 1.00 94.88 80 ASP A C 1
ATOM 671 O O . ASP A 1 80 ? -6.471 -13.969 4.189 1.00 94.88 80 ASP A O 1
ATOM 675 N N . ILE A 1 81 ? -8.172 -12.882 3.178 1.00 93.12 81 ILE A N 1
ATOM 676 C CA . ILE A 1 81 ? -8.177 -13.691 1.957 1.00 93.12 81 ILE A CA 1
ATOM 677 C C . ILE A 1 81 ? -6.842 -13.531 1.223 1.00 93.12 81 ILE A C 1
ATOM 679 O O . ILE A 1 81 ? -6.260 -14.524 0.784 1.00 93.12 81 ILE A O 1
ATOM 683 N N . TYR A 1 82 ? -6.317 -12.308 1.113 1.00 91.50 82 TYR A N 1
ATOM 684 C CA . TYR A 1 82 ? -5.013 -12.065 0.494 1.00 91.50 82 TYR A CA 1
ATOM 685 C C . TYR A 1 82 ? -3.887 -12.818 1.218 1.00 91.50 82 TYR A C 1
ATOM 687 O O . TYR A 1 82 ? -3.108 -13.519 0.575 1.00 91.50 82 TYR A O 1
ATOM 695 N N . ILE A 1 83 ? -3.811 -12.739 2.549 1.00 90.88 83 ILE A N 1
ATOM 696 C CA . ILE A 1 83 ? -2.758 -13.429 3.305 1.00 90.88 83 ILE A CA 1
ATOM 697 C C . ILE A 1 83 ? -2.891 -14.950 3.180 1.00 90.88 83 ILE A C 1
ATOM 699 O O . ILE A 1 83 ? -1.888 -15.624 2.941 1.00 90.88 83 ILE A O 1
ATOM 703 N N . ALA A 1 84 ? -4.110 -15.488 3.272 1.00 90.44 84 ALA A N 1
ATOM 704 C CA . ALA A 1 84 ? -4.353 -16.920 3.114 1.00 90.44 84 ALA A CA 1
ATOM 705 C C . ALA A 1 84 ? -3.965 -17.411 1.707 1.00 90.44 84 ALA A C 1
ATOM 707 O O . ALA A 1 84 ? -3.268 -18.411 1.561 1.00 90.44 84 ALA A O 1
ATOM 708 N N . THR A 1 85 ? -4.348 -16.683 0.656 1.00 86.44 85 THR A N 1
ATOM 709 C CA . THR A 1 85 ? -4.010 -17.050 -0.731 1.00 86.44 85 THR A CA 1
ATOM 710 C C . THR A 1 85 ? -2.517 -16.913 -1.025 1.00 86.44 85 THR A C 1
ATOM 712 O O . THR A 1 85 ? -1.952 -17.769 -1.708 1.00 86.44 85 THR A O 1
ATOM 715 N N . LYS A 1 86 ? -1.844 -15.896 -0.471 1.00 82.56 86 LYS A N 1
ATOM 716 C CA . LYS A 1 86 ? -0.391 -15.704 -0.599 1.00 82.56 86 LYS A CA 1
ATOM 717 C C . LYS A 1 86 ? 0.414 -16.847 0.020 1.00 82.56 86 LYS A C 1
ATOM 719 O O . LYS A 1 86 ? 1.460 -17.194 -0.510 1.00 82.56 86 LYS A O 1
ATOM 724 N N . GLN A 1 87 ? -0.061 -17.444 1.112 1.00 72.31 87 GLN A N 1
ATOM 725 C CA . GLN A 1 87 ? 0.609 -18.594 1.733 1.00 72.31 87 GLN A CA 1
ATOM 726 C C . GLN A 1 87 ? 0.524 -19.870 0.882 1.00 72.31 87 GLN A C 1
ATOM 728 O O . GLN A 1 87 ? 1.391 -20.731 0.992 1.00 72.31 87 GLN A O 1
ATOM 733 N N . HIS A 1 88 ? -0.497 -19.985 0.029 1.00 68.19 88 HIS A N 1
ATOM 734 C CA . HIS A 1 88 ? -0.773 -21.190 -0.758 1.00 68.19 88 HIS A CA 1
ATOM 735 C C . HIS A 1 88 ? -0.430 -21.073 -2.250 1.00 68.19 88 HIS A C 1
ATOM 737 O O . HIS A 1 88 ? -0.558 -22.057 -2.974 1.00 68.19 88 HIS A O 1
ATOM 743 N N . SER A 1 89 ? 0.001 -19.903 -2.730 1.00 66.81 89 SER A N 1
ATOM 744 C CA . SER A 1 89 ? 0.336 -19.680 -4.140 1.00 66.81 89 SER A CA 1
ATOM 745 C C . SER A 1 89 ? 1.692 -19.000 -4.296 1.00 66.81 89 SER A C 1
ATOM 747 O O . SER A 1 89 ? 1.955 -17.964 -3.684 1.00 66.81 89 SER A O 1
ATOM 749 N N . GLU A 1 90 ? 2.545 -19.549 -5.164 1.00 70.38 90 GLU A N 1
ATOM 750 C CA . GLU A 1 90 ? 3.697 -18.812 -5.678 1.00 70.38 90 GLU A CA 1
ATOM 751 C C . GLU A 1 90 ? 3.171 -17.674 -6.550 1.00 70.38 90 GLU A C 1
ATOM 753 O O . GLU A 1 90 ? 2.732 -17.866 -7.685 1.00 70.38 90 GLU A O 1
ATOM 758 N N . GLN A 1 91 ? 3.152 -16.469 -5.986 1.00 74.38 91 GLN A N 1
ATOM 759 C CA . GLN A 1 91 ? 2.819 -15.284 -6.759 1.00 74.38 91 GLN A CA 1
ATOM 760 C C . GLN A 1 91 ? 3.867 -15.119 -7.863 1.00 74.38 91 GLN A C 1
ATOM 762 O O . GLN A 1 91 ? 5.065 -15.186 -7.566 1.00 74.38 91 GLN A O 1
ATOM 767 N N . PRO A 1 92 ? 3.458 -14.873 -9.121 1.00 84.50 92 PRO A N 1
ATOM 768 C CA . PRO A 1 92 ? 4.420 -14.621 -10.176 1.00 84.50 92 PRO A CA 1
ATOM 769 C C . PRO A 1 92 ? 5.298 -13.442 -9.756 1.00 84.50 92 PRO A C 1
ATOM 771 O O . PRO A 1 92 ? 4.797 -12.425 -9.277 1.00 84.50 92 PRO A O 1
ATOM 774 N N . SER A 1 93 ? 6.607 -13.572 -9.927 1.00 89.12 93 SER A N 1
ATOM 775 C CA . SER A 1 93 ? 7.561 -12.488 -9.702 1.00 89.12 93 SER A CA 1
ATOM 776 C C . SER A 1 93 ? 8.486 -12.373 -10.907 1.00 89.12 93 SER A C 1
ATOM 778 O O . SER A 1 93 ? 8.704 -13.375 -11.599 1.00 89.12 93 SER A O 1
ATOM 780 N N . PRO A 1 94 ? 9.044 -11.187 -11.191 1.00 93.06 94 PRO A N 1
ATOM 781 C CA . PRO A 1 94 ? 10.053 -11.091 -12.225 1.00 93.06 94 PRO A CA 1
ATOM 782 C C . PRO A 1 94 ? 11.332 -11.800 -11.770 1.00 93.06 94 PRO A C 1
ATOM 784 O O . PRO A 1 94 ? 11.476 -12.198 -10.610 1.00 93.06 94 PRO A O 1
ATOM 787 N N . ASP A 1 95 ? 12.292 -11.915 -12.681 1.00 93.88 95 ASP A N 1
ATOM 788 C CA . ASP A 1 95 ? 13.641 -12.322 -12.316 1.00 93.88 95 ASP A CA 1
ATOM 789 C C . ASP A 1 95 ? 14.292 -11.225 -11.460 1.00 93.88 95 ASP A C 1
ATOM 791 O O . ASP A 1 95 ? 14.773 -10.205 -11.963 1.00 93.88 95 ASP A O 1
ATOM 795 N N . ARG A 1 96 ? 14.284 -11.431 -10.138 1.00 93.12 96 ARG A N 1
ATOM 796 C CA . ARG A 1 96 ? 14.777 -10.459 -9.153 1.00 93.12 96 ARG A CA 1
ATOM 797 C C . ARG A 1 96 ? 16.268 -10.165 -9.313 1.00 93.12 96 ARG A C 1
ATOM 799 O O . ARG A 1 96 ? 16.693 -9.071 -8.957 1.00 93.12 96 ARG A O 1
ATOM 806 N N . SER A 1 97 ? 17.051 -11.086 -9.886 1.00 94.75 97 SER A N 1
ATOM 807 C CA . SER A 1 97 ? 18.492 -10.889 -10.114 1.00 94.75 97 SER A CA 1
ATOM 808 C C . SER A 1 97 ? 18.789 -9.759 -11.107 1.00 94.75 97 SER A C 1
ATOM 810 O O . SER A 1 97 ? 19.878 -9.185 -11.102 1.00 94.75 97 SER A O 1
ATOM 812 N N . LYS A 1 98 ? 17.799 -9.393 -11.928 1.00 96.38 98 LYS A N 1
ATOM 813 C CA . LYS A 1 98 ? 17.895 -8.309 -12.909 1.00 96.38 98 LYS A CA 1
ATOM 814 C C . LYS A 1 98 ? 17.632 -6.924 -12.327 1.00 96.38 98 LYS A C 1
ATOM 816 O O . LYS A 1 98 ? 17.822 -5.946 -13.048 1.00 96.38 98 LYS A O 1
ATOM 821 N N . PHE A 1 99 ? 17.217 -6.824 -11.063 1.00 96.38 99 PHE A N 1
ATOM 822 C CA . PHE A 1 99 ? 16.960 -5.551 -10.392 1.00 96.38 99 PHE A CA 1
ATOM 823 C C . PHE A 1 99 ? 18.014 -5.254 -9.334 1.00 96.38 99 PHE A C 1
ATOM 825 O O . PHE A 1 99 ? 18.260 -6.051 -8.429 1.00 96.38 99 PHE A O 1
ATOM 832 N N . ARG A 1 100 ? 18.614 -4.062 -9.403 1.00 96.56 100 ARG A N 1
ATOM 833 C CA . ARG A 1 100 ? 19.487 -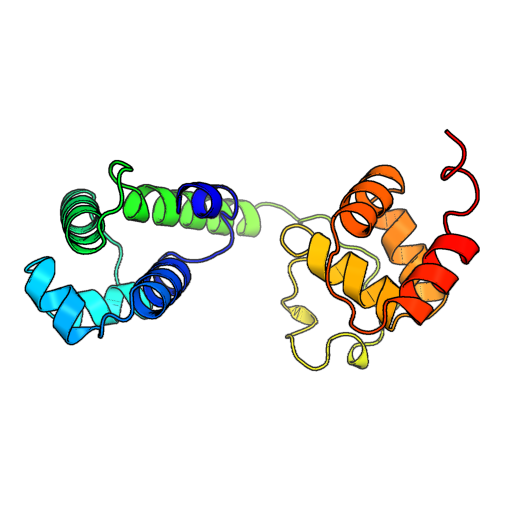3.584 -8.329 1.00 96.56 100 ARG A CA 1
ATOM 834 C C . ARG A 1 100 ? 18.642 -3.262 -7.101 1.00 96.56 100 ARG A C 1
ATOM 836 O O . ARG A 1 100 ? 17.693 -2.487 -7.197 1.00 96.56 100 ARG A O 1
ATOM 843 N N . LYS A 1 101 ? 19.050 -3.751 -5.926 1.00 94.38 101 LYS A N 1
ATOM 844 C CA . LYS A 1 101 ? 18.393 -3.418 -4.646 1.00 94.38 101 LYS A CA 1
ATOM 845 C C . LYS A 1 101 ? 18.314 -1.901 -4.403 1.00 94.38 101 LYS A C 1
ATOM 847 O O . LYS A 1 101 ? 17.315 -1.415 -3.888 1.00 94.38 101 LYS A O 1
ATOM 852 N N . THR A 1 102 ? 19.316 -1.138 -4.854 1.00 94.25 102 THR A N 1
ATOM 853 C CA . THR A 1 102 ? 19.357 0.332 -4.725 1.00 94.25 102 THR A CA 1
ATOM 854 C C . THR A 1 102 ? 18.268 1.068 -5.506 1.00 94.25 102 THR A C 1
ATOM 856 O O . THR A 1 102 ? 17.994 2.221 -5.189 1.00 94.25 102 THR A O 1
ATOM 859 N N . LEU A 1 103 ? 17.624 0.427 -6.491 1.00 95.06 103 LEU A N 1
ATOM 860 C CA . LEU A 1 103 ? 16.468 0.996 -7.193 1.00 95.06 103 LEU A CA 1
ATOM 861 C C . LEU A 1 103 ? 15.259 1.176 -6.258 1.00 95.06 103 LEU A C 1
ATOM 863 O O . LEU A 1 103 ? 14.404 2.019 -6.511 1.00 95.06 103 LEU A O 1
ATOM 867 N N . PHE A 1 104 ? 15.202 0.397 -5.177 1.00 95.00 104 PHE A N 1
ATOM 868 C CA . PHE A 1 104 ? 14.123 0.386 -4.193 1.00 95.00 104 PHE A CA 1
ATOM 869 C C . PHE A 1 104 ? 14.665 0.735 -2.798 1.00 95.00 104 PHE A C 1
ATOM 871 O O . PHE A 1 104 ? 14.398 0.030 -1.835 1.00 95.00 104 PHE A O 1
ATOM 878 N N . TRP A 1 105 ? 15.461 1.803 -2.678 1.00 91.69 105 TRP A N 1
ATOM 879 C CA . TRP A 1 105 ? 16.156 2.165 -1.429 1.00 91.69 105 TRP A CA 1
ATOM 880 C C . TRP A 1 105 ? 15.234 2.407 -0.214 1.00 91.69 105 TRP A C 1
ATOM 882 O O . TRP A 1 105 ? 15.685 2.351 0.924 1.00 91.69 105 TRP A O 1
ATOM 892 N N . ASP A 1 106 ? 13.958 2.702 -0.450 1.00 90.44 106 ASP A N 1
ATOM 893 C CA . ASP A 1 106 ? 12.917 3.099 0.509 1.00 90.44 106 ASP A CA 1
ATOM 894 C C . ASP A 1 106 ? 11.918 1.966 0.766 1.00 90.44 106 ASP A C 1
ATOM 896 O O . ASP A 1 106 ? 10.877 2.173 1.387 1.00 90.44 106 ASP A O 1
ATOM 900 N N . THR A 1 107 ? 12.177 0.764 0.255 1.00 89.69 107 THR A N 1
ATOM 901 C CA . THR A 1 107 ? 11.291 -0.387 0.427 1.00 89.69 107 THR A CA 1
ATOM 902 C C . THR A 1 107 ? 12.113 -1.651 0.603 1.00 89.69 107 THR A C 1
ATOM 904 O O . THR A 1 107 ? 13.155 -1.826 -0.020 1.00 89.69 107 THR A O 1
ATOM 907 N N . ASP A 1 108 ? 11.635 -2.562 1.445 1.00 90.38 108 ASP A N 1
ATOM 908 C CA . ASP A 1 108 ? 12.238 -3.884 1.555 1.00 90.38 108 ASP A CA 1
ATOM 909 C C . ASP A 1 108 ? 12.073 -4.644 0.227 1.00 90.38 108 ASP A C 1
ATOM 911 O O . ASP A 1 108 ? 10.973 -5.058 -0.148 1.00 90.38 108 ASP A O 1
ATOM 915 N N . PHE A 1 109 ? 13.182 -4.797 -0.498 1.00 90.19 109 PHE A N 1
ATOM 916 C CA . PHE A 1 109 ? 13.225 -5.464 -1.796 1.00 90.19 109 PHE A CA 1
ATOM 917 C C . PHE A 1 109 ? 12.804 -6.935 -1.714 1.00 90.19 109 PHE A C 1
ATOM 919 O O . PHE A 1 109 ? 12.169 -7.451 -2.636 1.00 90.19 109 PHE A O 1
ATOM 926 N N . ASP A 1 110 ? 13.156 -7.616 -0.624 1.00 88.19 110 ASP A N 1
ATOM 927 C CA . ASP A 1 110 ? 12.937 -9.053 -0.488 1.00 88.19 110 ASP A CA 1
ATOM 928 C C . ASP A 1 110 ? 11.458 -9.351 -0.167 1.00 88.19 110 ASP A C 1
ATOM 930 O O . ASP A 1 110 ? 10.914 -10.365 -0.625 1.00 88.19 110 ASP A O 1
ATOM 934 N N . ALA A 1 111 ? 10.781 -8.413 0.509 1.00 86.31 111 ALA A N 1
ATOM 935 C CA . ALA A 1 111 ? 9.350 -8.456 0.820 1.00 86.31 111 ALA A CA 1
ATOM 936 C C . ALA A 1 111 ? 8.439 -7.766 -0.221 1.00 86.31 111 ALA A C 1
ATOM 938 O O . ALA A 1 111 ? 7.215 -7.755 -0.048 1.00 86.31 111 ALA A O 1
ATOM 939 N N . LEU A 1 112 ? 9.000 -7.193 -1.294 1.00 88.94 112 LEU A N 1
ATOM 940 C CA . LEU A 1 112 ? 8.246 -6.416 -2.278 1.00 88.94 112 LEU A CA 1
ATOM 941 C C . LEU A 1 112 ? 7.185 -7.266 -2.998 1.00 88.94 112 LEU A C 1
ATOM 943 O O . LEU A 1 112 ? 7.491 -8.267 -3.650 1.00 88.94 112 LEU A O 1
ATOM 947 N N . ASP A 1 113 ? 5.926 -6.828 -2.930 1.00 89.44 113 ASP A N 1
ATOM 948 C CA . ASP A 1 113 ? 4.836 -7.419 -3.708 1.00 89.44 113 ASP A CA 1
ATOM 949 C C . ASP A 1 113 ? 4.840 -6.857 -5.134 1.00 89.44 113 ASP A C 1
ATOM 951 O O . ASP A 1 113 ? 4.375 -5.743 -5.386 1.00 89.44 113 ASP A O 1
ATOM 955 N N . TRP A 1 114 ? 5.380 -7.640 -6.068 1.00 92.12 114 TRP A N 1
ATOM 956 C CA . TRP A 1 114 ? 5.510 -7.243 -7.468 1.00 92.12 114 TRP A CA 1
ATOM 957 C C . TRP A 1 114 ? 4.154 -7.041 -8.158 1.00 92.12 114 TRP A C 1
ATOM 959 O O . TRP A 1 114 ? 4.039 -6.246 -9.085 1.00 92.12 114 TRP A O 1
ATOM 969 N N . GLN A 1 115 ? 3.086 -7.680 -7.683 1.00 90.50 115 GLN A N 1
ATOM 970 C CA . GLN A 1 115 ? 1.809 -7.667 -8.397 1.00 90.50 115 GLN A CA 1
ATOM 971 C C . GLN A 1 115 ? 0.951 -6.500 -7.966 1.00 90.50 115 GLN A C 1
ATOM 973 O O . GLN A 1 115 ? 0.495 -5.708 -8.801 1.00 90.50 115 GLN A O 1
ATOM 978 N N . HIS A 1 116 ? 0.793 -6.355 -6.660 1.00 88.62 116 HIS A N 1
ATOM 979 C CA . HIS A 1 116 ? -0.061 -5.336 -6.085 1.00 88.62 116 HIS A CA 1
ATOM 980 C C . HIS A 1 116 ? 0.559 -3.938 -6.166 1.00 88.62 116 HIS A C 1
ATOM 982 O O . HIS A 1 116 ? -0.163 -2.975 -6.405 1.00 88.62 116 HIS A O 1
ATOM 988 N N . ASN A 1 117 ? 1.892 -3.826 -6.099 1.00 91.69 117 ASN A N 1
ATOM 989 C CA . ASN A 1 117 ? 2.592 -2.544 -6.245 1.00 91.69 117 ASN A CA 1
ATOM 990 C C . ASN A 1 117 ? 2.994 -2.232 -7.691 1.00 91.69 117 ASN A C 1
ATOM 992 O O . ASN A 1 117 ? 3.784 -1.317 -7.927 1.00 91.69 117 ASN A O 1
ATOM 996 N N . SER A 1 118 ? 2.481 -2.988 -8.666 1.00 94.25 118 SER A N 1
ATOM 997 C CA . SER A 1 118 ? 2.937 -2.907 -10.056 1.00 94.25 118 SER A CA 1
ATOM 998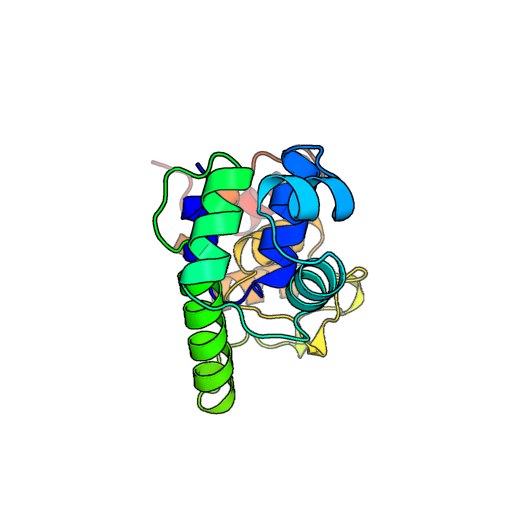 C C . SER A 1 118 ? 2.932 -1.487 -10.628 1.00 94.25 118 SER A C 1
ATOM 1000 O O . SER A 1 118 ? 3.893 -1.130 -11.295 1.00 94.25 118 SER A O 1
ATOM 1002 N N . GLU A 1 119 ? 1.937 -0.649 -10.327 1.00 94.19 119 GLU A N 1
ATOM 1003 C CA . GLU A 1 119 ? 1.895 0.736 -10.823 1.00 94.19 119 GLU A CA 1
ATOM 1004 C C . GLU A 1 119 ? 3.132 1.543 -10.403 1.00 94.19 119 GLU A C 1
ATOM 1006 O O . GLU A 1 119 ? 3.848 2.100 -11.239 1.00 94.19 119 GLU A O 1
ATOM 1011 N N . TRP A 1 120 ? 3.434 1.522 -9.105 1.00 94.88 120 TRP A N 1
ATOM 1012 C CA . TRP A 1 120 ? 4.594 2.194 -8.528 1.00 94.88 120 TRP A CA 1
ATOM 1013 C C . TRP A 1 120 ? 5.911 1.571 -8.997 1.00 94.88 120 TRP A C 1
ATOM 1015 O O . TRP A 1 120 ? 6.841 2.303 -9.336 1.00 94.88 120 TRP A O 1
ATOM 1025 N N . ILE A 1 121 ? 5.993 0.236 -9.084 1.00 96.69 121 ILE A N 1
ATOM 1026 C CA . ILE A 1 121 ? 7.197 -0.455 -9.573 1.00 96.69 121 ILE A CA 1
ATOM 1027 C C . ILE A 1 121 ? 7.480 -0.047 -11.018 1.00 96.69 121 ILE A C 1
ATOM 1029 O O . ILE A 1 121 ? 8.613 0.291 -11.352 1.00 96.69 121 ILE A O 1
ATOM 1033 N N . ILE A 1 122 ? 6.460 -0.064 -11.876 1.00 97.44 122 ILE A N 1
ATOM 1034 C CA . ILE A 1 122 ? 6.580 0.281 -13.293 1.00 97.44 122 ILE A CA 1
ATOM 1035 C C . ILE A 1 122 ? 7.048 1.725 -13.441 1.00 97.44 122 ILE A C 1
ATOM 1037 O O . ILE A 1 122 ? 8.039 1.964 -14.133 1.00 97.44 122 ILE A O 1
ATOM 1041 N N . GLN A 1 123 ? 6.391 2.672 -12.766 1.00 96.81 123 GLN A N 1
ATOM 1042 C CA . GLN A 1 123 ? 6.815 4.070 -12.791 1.00 96.81 123 GLN A CA 1
ATOM 1043 C C . GLN A 1 123 ? 8.276 4.199 -12.338 1.00 96.81 123 GLN A C 1
ATOM 1045 O O . GLN A 1 123 ? 9.099 4.765 -13.053 1.00 96.81 123 GLN A O 1
ATOM 1050 N N . ARG A 1 124 ? 8.633 3.599 -11.200 1.00 96.81 124 ARG A N 1
ATOM 1051 C CA . ARG A 1 124 ? 9.977 3.684 -10.621 1.00 96.81 124 ARG A CA 1
ATOM 1052 C C . ARG A 1 124 ? 11.064 3.102 -11.520 1.00 96.81 124 ARG A C 1
ATOM 1054 O O . ARG A 1 124 ? 12.124 3.707 -11.677 1.00 96.81 124 ARG A O 1
ATOM 1061 N N . VAL A 1 125 ? 10.806 1.953 -12.139 1.00 97.69 125 VAL A N 1
ATOM 1062 C CA . VAL A 1 125 ? 11.730 1.335 -13.099 1.00 97.69 125 VAL A CA 1
ATOM 1063 C C . VAL A 1 125 ? 11.919 2.233 -14.324 1.00 97.69 125 VAL A C 1
ATOM 1065 O O . VAL A 1 125 ? 13.033 2.342 -14.827 1.00 97.69 125 VAL A O 1
ATOM 1068 N N . PHE A 1 126 ? 10.879 2.921 -14.795 1.00 97.19 126 PHE A N 1
ATOM 1069 C CA . PHE A 1 126 ? 11.013 3.856 -15.914 1.00 97.19 126 PHE A CA 1
ATOM 1070 C C . PHE A 1 126 ? 11.623 5.210 -15.520 1.00 97.19 126 PHE A C 1
ATOM 1072 O O . PHE A 1 126 ? 12.215 5.863 -16.381 1.00 97.19 126 PHE A O 1
ATOM 1079 N N . ASP A 1 127 ? 11.534 5.610 -14.253 1.00 96.44 127 ASP A N 1
ATOM 1080 C CA . ASP A 1 127 ? 12.130 6.848 -13.739 1.00 96.44 127 ASP A CA 1
ATOM 1081 C C . ASP A 1 127 ? 13.636 6.706 -13.461 1.00 96.44 127 ASP A C 1
ATOM 1083 O O . ASP A 1 127 ? 14.396 7.635 -13.728 1.00 96.44 127 ASP A O 1
ATOM 1087 N N . TYR A 1 128 ? 14.078 5.555 -12.938 1.00 96.56 128 TYR A N 1
ATOM 1088 C CA . TYR A 1 128 ? 15.444 5.368 -12.411 1.00 96.56 128 TYR A CA 1
ATOM 1089 C C . TYR A 1 128 ? 16.158 4.099 -12.896 1.00 96.56 128 TYR A C 1
ATOM 1091 O O . TYR A 1 128 ? 17.353 3.909 -12.637 1.00 96.56 128 TYR A O 1
ATOM 1099 N N . GLY A 1 129 ? 15.432 3.195 -13.549 1.00 96.44 129 GLY A N 1
ATOM 1100 C CA . GLY A 1 129 ? 15.950 1.896 -13.947 1.00 96.44 129 GLY A CA 1
ATOM 1101 C C . GLY A 1 129 ? 16.890 1.962 -15.150 1.00 96.44 129 GLY A C 1
ATOM 1102 O O . GLY A 1 129 ? 16.853 2.872 -15.980 1.00 96.44 129 GLY A O 1
ATOM 1103 N N . ASN A 1 130 ? 17.747 0.953 -15.253 1.00 96.75 130 ASN A N 1
ATOM 1104 C CA . ASN A 1 130 ? 18.621 0.727 -16.394 1.00 96.75 130 ASN A CA 1
ATOM 1105 C C . ASN A 1 130 ? 17.927 -0.129 -17.475 1.00 96.75 130 ASN A C 1
ATOM 1107 O O . ASN A 1 130 ? 16.787 -0.574 -17.336 1.00 96.75 130 ASN A O 1
ATOM 1111 N N . ALA A 1 131 ? 18.630 -0.383 -18.582 1.00 97.12 131 ALA A N 1
ATOM 1112 C CA . ALA A 1 131 ? 18.079 -1.137 -19.708 1.00 97.12 131 ALA A CA 1
ATOM 1113 C C . ALA A 1 131 ? 17.650 -2.571 -19.344 1.00 97.12 131 ALA A C 1
ATOM 1115 O O . ALA A 1 131 ? 16.663 -3.062 -19.888 1.00 97.12 131 ALA A O 1
ATOM 1116 N N . THR A 1 132 ? 18.384 -3.242 -18.456 1.00 97.81 132 THR A N 1
ATOM 1117 C CA . THR A 1 132 ? 18.087 -4.611 -18.014 1.00 97.81 132 THR A CA 1
ATOM 1118 C C . THR A 1 132 ? 16.814 -4.638 -17.171 1.00 97.81 132 THR A C 1
ATOM 1120 O O . THR A 1 132 ? 15.923 -5.443 -17.436 1.00 97.81 132 THR A O 1
ATOM 1123 N N . GLU A 1 133 ? 16.692 -3.700 -16.233 1.00 98.00 133 GLU A N 1
ATOM 1124 C CA . GLU A 1 133 ? 15.544 -3.546 -15.331 1.00 98.00 133 GLU A CA 1
ATOM 1125 C C . GLU A 1 133 ? 14.259 -3.227 -16.105 1.00 98.00 133 GLU A C 1
ATOM 1127 O O . GLU A 1 133 ? 13.228 -3.868 -15.903 1.00 98.00 133 GLU A O 1
ATOM 1132 N N . ILE A 1 134 ? 14.332 -2.293 -17.061 1.00 97.81 134 ILE A N 1
ATOM 1133 C CA . ILE A 1 134 ? 13.185 -1.918 -17.899 1.00 97.81 134 ILE A CA 1
ATOM 1134 C C . ILE A 1 134 ? 12.731 -3.094 -18.771 1.00 97.81 134 ILE A C 1
ATOM 1136 O O . ILE A 1 134 ? 11.536 -3.374 -18.861 1.00 97.81 134 ILE A O 1
ATOM 1140 N N . LYS A 1 135 ? 13.667 -3.812 -19.404 1.00 97.44 135 LYS A N 1
ATOM 1141 C CA . LYS A 1 135 ? 13.331 -4.976 -20.240 1.00 97.44 135 LYS A CA 1
ATOM 1142 C C . LYS A 1 135 ? 12.684 -6.091 -19.426 1.00 97.44 135 LYS A C 1
ATOM 1144 O O . LYS A 1 135 ? 11.722 -6.695 -19.897 1.00 97.44 135 LYS A O 1
ATOM 1149 N N . GLU A 1 136 ? 13.183 -6.349 -18.220 1.00 97.81 136 GLU A N 1
ATOM 1150 C CA . GLU A 1 136 ? 12.590 -7.351 -17.338 1.00 97.81 136 GLU A CA 1
ATOM 1151 C C . GLU A 1 136 ? 11.187 -6.941 -16.877 1.00 97.81 136 GLU A C 1
ATOM 1153 O O . GLU A 1 136 ? 10.273 -7.762 -16.930 1.00 97.81 136 GLU A O 1
ATOM 1158 N N . ALA A 1 137 ? 10.975 -5.669 -16.522 1.00 97.56 137 ALA A N 1
ATOM 1159 C CA . ALA A 1 137 ? 9.644 -5.166 -16.182 1.00 97.56 137 ALA A CA 1
ATOM 1160 C C . ALA A 1 137 ? 8.653 -5.315 -17.352 1.00 97.56 137 ALA A C 1
ATOM 1162 O O . ALA A 1 137 ? 7.521 -5.753 -17.145 1.00 97.56 137 ALA A O 1
ATOM 1163 N N . ILE A 1 138 ? 9.078 -5.025 -18.588 1.00 96.56 138 ILE A N 1
ATOM 1164 C CA . ILE A 1 138 ? 8.251 -5.217 -19.792 1.00 96.56 138 ILE A CA 1
ATOM 1165 C C . ILE A 1 138 ? 7.924 -6.699 -20.016 1.00 96.56 138 ILE A C 1
ATOM 1167 O O . ILE A 1 138 ? 6.773 -7.022 -20.312 1.00 96.56 138 ILE A O 1
ATOM 1171 N N . ARG A 1 139 ? 8.909 -7.599 -19.872 1.00 97.06 139 ARG A N 1
ATOM 1172 C CA . ARG A 1 139 ? 8.713 -9.054 -20.006 1.00 97.06 139 ARG A CA 1
ATOM 1173 C C . ARG A 1 139 ? 7.694 -9.571 -18.992 1.00 97.06 139 ARG A C 1
ATOM 1175 O O . ARG A 1 139 ? 6.855 -10.394 -19.338 1.00 97.06 139 ARG A O 1
ATOM 1182 N N . PHE A 1 140 ? 7.799 -9.106 -17.753 1.00 97.00 140 PHE A N 1
ATOM 1183 C CA . PHE A 1 140 ? 7.017 -9.614 -16.638 1.00 97.00 140 PHE A CA 1
ATOM 1184 C C . PHE A 1 140 ? 5.584 -9.068 -16.595 1.00 97.00 140 PHE A C 1
ATOM 1186 O O . PHE A 1 140 ? 4.641 -9.850 -16.524 1.00 97.00 140 PHE A O 1
ATOM 1193 N N . TYR A 1 141 ? 5.399 -7.746 -16.666 1.00 96.19 141 TYR A N 1
ATOM 1194 C CA . TYR A 1 141 ? 4.063 -7.137 -16.597 1.00 96.19 141 TYR A CA 1
ATOM 1195 C C . TYR A 1 141 ? 3.320 -7.143 -17.935 1.00 96.19 141 TYR A C 1
ATOM 1197 O O . TYR A 1 141 ? 2.099 -6.983 -17.964 1.00 96.19 141 TYR A O 1
ATOM 1205 N N . GLY A 1 142 ? 4.050 -7.308 -19.038 1.00 95.38 142 GLY A N 1
ATOM 1206 C CA . GLY A 1 142 ? 3.521 -7.181 -20.387 1.00 95.38 142 GLY A CA 1
ATOM 1207 C C . GLY A 1 142 ? 3.354 -5.722 -20.820 1.00 95.38 142 GLY A C 1
ATOM 1208 O O . GLY A 1 142 ? 3.033 -4.828 -20.035 1.00 95.38 142 GLY A O 1
ATOM 1209 N N . ARG A 1 143 ? 3.543 -5.474 -22.120 1.00 92.88 143 ARG A N 1
ATOM 1210 C CA . ARG A 1 143 ? 3.535 -4.121 -22.704 1.00 92.88 143 ARG A CA 1
ATOM 1211 C C . ARG A 1 143 ? 2.246 -3.343 -22.445 1.00 92.88 143 ARG A C 1
ATOM 1213 O O . ARG A 1 143 ? 2.320 -2.175 -22.082 1.00 92.88 143 ARG A O 1
ATOM 1220 N N . LYS A 1 144 ? 1.083 -3.988 -22.594 1.00 93.50 144 LYS A N 1
ATOM 1221 C CA . LYS A 1 144 ? -0.227 -3.344 -22.410 1.00 93.50 144 LYS A CA 1
ATOM 1222 C C . LYS A 1 144 ? -0.348 -2.706 -21.022 1.00 93.50 144 LYS A C 1
ATOM 1224 O O . LYS A 1 144 ? -0.589 -1.510 -20.922 1.00 93.50 144 LYS A O 1
ATOM 1229 N N . LYS A 1 145 ? -0.070 -3.482 -19.966 1.00 95.06 145 LYS A N 1
ATOM 1230 C CA . LYS A 1 145 ? -0.125 -3.008 -18.577 1.00 95.06 145 LYS A CA 1
ATOM 1231 C C . LYS A 1 145 ? 0.860 -1.865 -18.327 1.00 95.06 145 LYS A C 1
ATOM 1233 O O . LYS A 1 145 ? 0.487 -0.880 -17.705 1.00 95.06 145 LYS A O 1
ATOM 1238 N N . ILE A 1 146 ? 2.093 -1.971 -18.837 1.00 96.25 146 ILE A N 1
ATOM 1239 C CA . ILE A 1 146 ? 3.094 -0.896 -18.732 1.00 96.25 146 ILE A CA 1
ATOM 1240 C C . ILE A 1 146 ? 2.555 0.412 -19.322 1.00 96.25 146 ILE A C 1
ATOM 1242 O O . ILE A 1 146 ? 2.649 1.455 -18.682 1.00 96.25 146 ILE A O 1
ATOM 1246 N N . ILE A 1 147 ? 1.997 0.362 -20.533 1.00 94.50 147 ILE A N 1
ATOM 1247 C CA . ILE A 1 147 ? 1.482 1.549 -21.225 1.00 94.50 147 ILE A CA 1
ATOM 1248 C C . ILE A 1 147 ? 0.309 2.158 -20.453 1.00 94.50 147 ILE A C 1
ATOM 1250 O O . ILE A 1 147 ? 0.296 3.371 -20.246 1.00 94.50 147 ILE A O 1
ATOM 1254 N N . ASP A 1 148 ? -0.642 1.335 -20.008 1.00 94.25 148 ASP A N 1
ATOM 1255 C CA . ASP A 1 148 ? -1.817 1.796 -19.262 1.00 94.25 148 ASP A CA 1
ATOM 1256 C C . ASP A 1 148 ? -1.411 2.511 -17.963 1.00 94.25 148 ASP A C 1
ATOM 1258 O O . ASP A 1 148 ? -1.908 3.601 -17.677 1.00 94.25 148 ASP A O 1
ATOM 1262 N N . VAL A 1 149 ? -0.443 1.952 -17.228 1.00 94.88 149 VAL A N 1
ATOM 1263 C CA . VAL A 1 149 ? 0.116 2.575 -16.020 1.00 94.88 149 VAL A CA 1
ATOM 1264 C C . VAL A 1 149 ? 0.842 3.873 -16.354 1.00 94.88 149 VAL A C 1
ATOM 1266 O O . VAL A 1 149 ? 0.553 4.910 -15.773 1.00 94.88 149 VAL A O 1
ATOM 1269 N N . LEU A 1 150 ? 1.778 3.865 -17.305 1.00 94.69 150 LEU A N 1
ATOM 1270 C CA . LEU A 1 150 ? 2.587 5.054 -17.592 1.00 94.69 150 LEU A CA 1
ATOM 1271 C C . LEU A 1 150 ? 1.756 6.219 -18.154 1.00 94.69 150 LEU A C 1
ATOM 1273 O O . LEU A 1 150 ? 2.137 7.370 -17.961 1.00 94.69 150 LEU A O 1
ATOM 1277 N N . ARG A 1 151 ? 0.612 5.943 -18.797 1.00 92.06 151 ARG A N 1
ATOM 1278 C CA . ARG A 1 151 ? -0.361 6.965 -19.224 1.00 92.06 151 ARG A CA 1
ATOM 1279 C C . ARG A 1 151 ? -1.138 7.584 -18.061 1.00 92.06 151 ARG A C 1
ATOM 1281 O O . ARG A 1 151 ? -1.596 8.716 -18.192 1.00 92.06 151 ARG A O 1
ATOM 1288 N N . SER A 1 152 ? -1.323 6.860 -16.955 1.00 91.69 152 SER A N 1
ATOM 1289 C CA . SER A 1 152 ? -2.054 7.357 -15.784 1.00 91.69 152 SER A CA 1
ATOM 1290 C C . SER A 1 152 ? -1.167 8.127 -14.798 1.00 91.69 152 SER A C 1
ATOM 1292 O O . SER A 1 152 ? -1.694 8.864 -13.960 1.00 91.69 152 SER A O 1
ATOM 1294 N N . VAL A 1 153 ? 0.163 8.012 -14.915 1.00 92.00 153 VAL A N 1
ATOM 1295 C CA . VAL A 1 153 ? 1.129 8.746 -14.084 1.00 92.00 153 VAL A CA 1
ATOM 1296 C C . VAL A 1 153 ? 1.016 10.252 -14.337 1.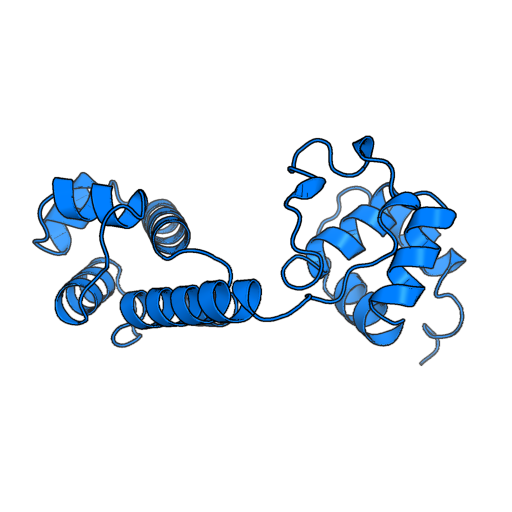00 92.00 153 VAL A C 1
ATOM 1298 O O . VAL A 1 153 ? 1.279 10.736 -15.434 1.00 92.00 153 VAL A O 1
ATOM 1301 N N . LYS A 1 154 ? 0.676 11.005 -13.284 1.00 89.38 154 LYS A N 1
ATOM 1302 C CA . LYS A 1 154 ? 0.614 12.482 -13.289 1.00 89.38 154 LYS A CA 1
ATOM 1303 C C . LYS A 1 154 ? 1.772 13.149 -12.548 1.00 89.38 154 LYS A C 1
ATOM 1305 O O . LYS A 1 154 ? 1.822 14.372 -12.474 1.00 89.38 154 LYS A O 1
ATOM 1310 N N . ASP A 1 155 ? 2.653 12.357 -11.946 1.00 88.94 155 ASP A N 1
ATOM 1311 C CA . ASP A 1 155 ? 3.761 12.857 -11.139 1.00 88.94 155 ASP A CA 1
ATOM 1312 C C . ASP A 1 155 ? 4.805 13.550 -12.035 1.00 88.94 155 ASP A C 1
ATOM 1314 O O . ASP A 1 155 ? 5.386 12.883 -12.894 1.00 88.94 155 ASP A O 1
ATOM 1318 N N . PRO A 1 156 ? 5.072 14.859 -11.871 1.00 90.12 156 PRO A N 1
ATOM 1319 C CA . PRO A 1 156 ? 6.063 15.563 -12.686 1.00 90.12 156 PRO A CA 1
ATOM 1320 C C . PRO A 1 156 ? 7.503 15.117 -12.386 1.00 90.12 156 PRO A C 1
ATOM 1322 O O . PRO A 1 156 ? 8.423 15.389 -13.163 1.00 90.12 156 PRO A O 1
ATOM 1325 N N . TRP A 1 157 ? 7.733 14.432 -11.263 1.00 90.88 157 TRP A N 1
ATOM 1326 C CA . TRP A 1 157 ? 9.062 13.994 -10.877 1.00 90.88 157 TRP A CA 1
ATOM 1327 C C . TRP A 1 157 ? 9.648 13.004 -11.893 1.00 90.88 157 TRP A C 1
ATOM 1329 O O . TRP A 1 157 ? 8.998 12.044 -12.311 1.00 90.88 157 TRP A O 1
ATOM 1339 N N . ASN A 1 158 ? 10.892 13.265 -12.316 1.00 93.62 158 ASN A N 1
ATOM 1340 C CA . ASN A 1 158 ? 11.632 12.513 -13.338 1.00 93.62 158 ASN A CA 1
ATOM 1341 C C . ASN A 1 158 ? 10.895 12.260 -14.664 1.00 93.62 158 ASN A C 1
ATOM 1343 O O . ASN A 1 158 ? 11.338 11.444 -15.478 1.00 93.62 158 ASN A O 1
ATOM 1347 N N . GLU A 1 159 ? 9.846 13.032 -14.957 1.00 93.50 159 GLU A N 1
ATOM 1348 C CA . GLU A 1 159 ? 9.016 12.865 -16.149 1.00 93.50 159 GLU A CA 1
ATOM 1349 C C . GLU A 1 159 ? 9.835 12.898 -17.447 1.00 93.50 159 GLU A C 1
ATOM 1351 O O . GLU A 1 159 ? 9.599 12.116 -18.368 1.00 93.50 159 GLU A O 1
ATOM 1356 N N . LYS A 1 160 ? 10.862 13.754 -17.518 1.00 94.50 160 LYS A N 1
ATOM 1357 C CA . LYS A 1 160 ? 11.758 13.828 -18.681 1.00 94.50 160 LYS A CA 1
ATOM 1358 C C . LYS A 1 160 ? 12.476 12.500 -18.943 1.00 94.50 160 LYS A C 1
ATOM 1360 O O . LYS A 1 160 ? 12.519 12.055 -20.090 1.00 94.50 160 LYS A O 1
ATOM 1365 N N . ILE A 1 161 ? 13.033 11.872 -17.904 1.00 94.81 161 ILE A N 1
ATOM 1366 C CA . ILE A 1 161 ? 13.741 10.585 -18.011 1.00 94.81 161 ILE A CA 1
ATOM 1367 C C . ILE A 1 161 ? 12.744 9.487 -18.375 1.00 94.81 161 ILE A C 1
ATOM 1369 O O . ILE A 1 161 ? 12.973 8.739 -19.328 1.00 94.81 161 ILE A O 1
ATOM 1373 N N . ARG A 1 162 ? 11.596 9.460 -17.691 1.00 95.44 162 ARG A N 1
ATOM 1374 C CA . ARG A 1 162 ? 10.497 8.536 -17.976 1.00 95.44 162 ARG A CA 1
ATOM 1375 C C . ARG A 1 162 ? 10.067 8.594 -19.435 1.00 95.44 162 ARG A C 1
ATOM 1377 O O . ARG A 1 162 ? 10.025 7.565 -20.099 1.00 95.44 162 ARG A O 1
ATOM 1384 N N . ASN A 1 163 ? 9.841 9.790 -19.974 1.00 93.31 163 ASN A N 1
ATOM 1385 C CA . ASN A 1 163 ? 9.445 9.997 -21.368 1.00 93.31 163 ASN A CA 1
ATOM 1386 C C . ASN A 1 163 ? 10.531 9.567 -22.366 1.00 93.31 163 ASN A C 1
ATOM 1388 O O . ASN A 1 163 ? 10.208 9.034 -23.431 1.00 93.31 163 ASN A O 1
ATOM 1392 N N . ILE A 1 164 ? 11.815 9.754 -22.038 1.00 94.62 164 ILE A N 1
ATOM 1393 C CA . ILE A 1 164 ? 12.930 9.218 -22.836 1.00 94.62 164 ILE A CA 1
ATOM 1394 C C . ILE A 1 164 ? 12.883 7.687 -22.842 1.00 94.62 164 ILE A C 1
ATOM 1396 O O . ILE A 1 164 ? 12.978 7.080 -23.909 1.00 94.62 164 ILE A O 1
ATOM 1400 N N . ASN A 1 165 ? 12.690 7.061 -21.681 1.00 95.44 165 ASN A N 1
ATOM 1401 C CA . ASN A 1 165 ? 12.608 5.608 -21.553 1.00 95.44 165 ASN A CA 1
ATOM 1402 C C . ASN A 1 165 ? 11.363 5.036 -22.253 1.00 95.44 165 ASN A C 1
ATOM 1404 O O . ASN A 1 165 ? 11.490 4.072 -23.005 1.00 95.44 165 ASN A O 1
ATOM 1408 N N . ILE A 1 166 ? 10.193 5.668 -22.123 1.00 93.44 166 ILE A N 1
ATOM 1409 C CA . ILE A 1 166 ? 8.971 5.317 -22.867 1.00 93.44 166 ILE A CA 1
ATOM 1410 C C . ILE A 1 166 ? 9.253 5.334 -24.369 1.00 93.44 166 ILE A C 1
ATOM 1412 O O . ILE A 1 166 ? 9.070 4.327 -25.052 1.00 93.44 166 ILE A O 1
ATOM 1416 N N . LYS A 1 167 ? 9.794 6.446 -24.883 1.00 92.12 167 LYS A N 1
ATOM 1417 C CA . LYS A 1 167 ? 10.167 6.563 -26.297 1.00 92.12 167 LYS A CA 1
ATOM 1418 C C . LYS A 1 167 ? 11.236 5.554 -26.701 1.00 92.12 167 LYS A C 1
ATOM 1420 O O . LYS A 1 167 ? 11.308 5.206 -27.866 1.00 92.12 167 LYS A O 1
ATOM 1425 N N . LYS A 1 168 ? 12.119 5.113 -25.812 1.00 94.00 168 LYS A N 1
ATOM 1426 C CA . LYS A 1 168 ? 13.187 4.174 -26.171 1.00 94.00 168 LYS A CA 1
ATOM 1427 C C . LYS A 1 168 ? 12.701 2.727 -26.222 1.00 94.00 168 LYS A C 1
ATOM 1429 O O . LYS A 1 168 ? 13.114 1.997 -27.115 1.00 94.00 168 LYS A O 1
ATOM 1434 N N . TYR A 1 169 ? 11.856 2.317 -25.279 1.00 93.19 169 TYR A N 1
ATOM 1435 C CA . TYR A 1 169 ? 11.518 0.906 -25.066 1.00 93.19 169 TYR A CA 1
ATOM 1436 C C . TYR A 1 169 ? 10.087 0.528 -25.476 1.00 93.19 169 TYR A C 1
ATOM 1438 O O . TYR A 1 169 ? 9.802 -0.660 -25.609 1.00 93.19 169 TYR A O 1
ATOM 1446 N N . LEU A 1 170 ? 9.204 1.507 -25.708 1.00 88.94 170 LEU A N 1
ATOM 1447 C CA . LEU A 1 170 ? 7.785 1.302 -26.047 1.00 88.94 170 LEU A CA 1
ATOM 1448 C C . LEU A 1 170 ? 7.386 1.978 -27.376 1.00 88.94 170 LEU A C 1
ATOM 1450 O O . LEU A 1 170 ? 6.207 2.203 -27.633 1.00 88.94 170 LEU A O 1
ATOM 1454 N N . LYS A 1 171 ? 8.371 2.339 -28.210 1.00 71.62 171 LYS A N 1
ATOM 1455 C CA . LYS A 1 171 ? 8.230 3.243 -29.369 1.00 71.62 171 LYS A CA 1
ATOM 1456 C C . LYS A 1 171 ? 7.277 2.769 -30.476 1.00 71.62 171 LYS A C 1
ATOM 1458 O O . LYS A 1 171 ? 6.904 3.591 -31.306 1.00 71.62 171 LYS A O 1
ATOM 1463 N N . ASP A 1 172 ? 6.863 1.505 -30.466 1.00 57.59 172 ASP A N 1
ATOM 1464 C CA . ASP A 1 172 ? 6.074 0.908 -31.551 1.00 57.59 172 ASP A CA 1
ATOM 1465 C C . ASP A 1 172 ? 4.544 1.047 -31.382 1.00 57.59 172 ASP A C 1
ATOM 1467 O O . ASP A 1 172 ? 3.826 0.790 -32.337 1.00 57.59 172 ASP A O 1
ATOM 1471 N N . ASP A 1 173 ? 4.033 1.532 -30.235 1.00 53.00 173 ASP A N 1
ATOM 1472 C CA . ASP A 1 173 ? 2.582 1.512 -29.921 1.00 53.00 173 ASP A CA 1
ATOM 1473 C C . ASP A 1 173 ? 1.986 2.879 -29.485 1.00 53.00 173 ASP A C 1
ATOM 1475 O O . ASP A 1 173 ? 0.867 2.957 -28.973 1.00 53.00 173 ASP A O 1
ATOM 1479 N N . ILE A 1 174 ? 2.709 3.993 -29.683 1.00 47.53 174 ILE A N 1
ATOM 1480 C CA . ILE A 1 174 ? 2.204 5.376 -29.467 1.00 47.53 174 ILE A CA 1
ATOM 1481 C C . ILE A 1 174 ? 1.940 6.064 -30.819 1.00 47.53 174 ILE A C 1
ATOM 1483 O O . ILE A 1 174 ? 2.227 7.243 -31.025 1.00 47.53 174 ILE A O 1
ATOM 1487 N N . LYS A 1 175 ? 1.434 5.288 -31.776 1.00 41.59 175 LYS A N 1
ATOM 1488 C CA . LYS A 1 175 ? 0.775 5.778 -32.986 1.00 41.59 175 LYS A CA 1
ATOM 1489 C C . LYS A 1 175 ? -0.577 5.082 -33.093 1.00 41.59 175 LYS A C 1
ATOM 1491 O O . LYS A 1 175 ? -0.695 4.063 -33.757 1.00 41.59 175 LYS A O 1
ATOM 1496 N N . ASN A 1 176 ? -1.550 5.632 -32.381 1.00 35.50 176 ASN A N 1
ATOM 1497 C CA . ASN A 1 176 ? -2.950 5.678 -32.785 1.00 35.50 176 ASN A CA 1
ATOM 1498 C C . ASN A 1 176 ? -3.422 7.094 -32.486 1.00 35.50 176 ASN A C 1
ATOM 1500 O O . ASN A 1 176 ? -3.229 7.511 -31.320 1.00 35.50 176 ASN A O 1
#

pLDDT: mean 92.5, std 9.65, range [35.5, 98.5]

Foldseek 3Di:
DLLVLLVLLQDALLCSLVVLCVVLVHDLVRLCVQLVPDSVVSVCRNVVVDQDDQSSQQSSCRSSVNPDRSSSNSSNVSNVVVVVVVVVDDDDDFPLVLDDPVLCVPDDSVPDDCPSCVLVLLQSCLQDNDPSSNVRNCVRCPLVNSVVSLVPDPDPRSVVSSVVSCCVPVVPPPPD

Secondary structure (DSSP, 8-state):
--GGGGG-TTS-HHHHHHHHHHHTT--HHHHHHHHT--HHHHHHHHTT-SPPPHHHHHHHHHHHT--STTHHHHHHHHHHHHHHHHHHS------GGGS-GGGGTTS-STT--TTTTHHHHHHHHHHH--HHHHHHHHHHH-HHHHHHHHHH----TTHHHHHHHHHHHSTTS---

Sequence (176 aa):
MYDAYLKYNHIPLGAILDRIRTKEHLSQRELALRSGIPYQRINDFIANRRRISPENSLRLEKALGIDFQCFFYQAQTNYDIYIATKQHSEQPSPDRSKFRKTLFWDTDFDALDWQHNSEWIIQRVFDYGNATEIKEAIRFYGRKKIIDVLRSVKDPWNEKIRNINIKKYLKDDIKN